Protein AF-A0A318KU15-F1 (afdb_monomer)

Structure (mmCIF, N/CA/C/O backbone):
data_AF-A0A318KU15-F1
#
_entry.id   AF-A0A318KU15-F1
#
loop_
_atom_site.group_PDB
_atom_site.id
_atom_site.type_symbol
_atom_site.label_atom_id
_atom_site.label_alt_id
_atom_site.label_comp_id
_atom_site.label_asym_id
_atom_site.label_entity_id
_atom_site.label_seq_id
_atom_site.pdbx_PDB_ins_code
_atom_site.Cartn_x
_atom_site.Cartn_y
_atom_site.Cartn_z
_atom_site.occupancy
_atom_site.B_iso_or_equiv
_atom_site.auth_seq_id
_atom_site.auth_comp_id
_atom_site.auth_asym_id
_atom_site.auth_atom_id
_atom_site.pdbx_PDB_model_num
ATOM 1 N N . MET A 1 1 ? 4.036 -11.001 -18.117 1.00 69.19 1 MET A N 1
ATOM 2 C CA . MET A 1 1 ? 4.457 -9.663 -17.656 1.00 69.19 1 MET A CA 1
ATOM 3 C C . MET A 1 1 ? 3.292 -8.992 -16.949 1.00 69.19 1 MET A C 1
ATOM 5 O O . MET A 1 1 ? 2.215 -8.896 -17.528 1.00 69.19 1 MET A O 1
ATOM 9 N N . LEU A 1 2 ? 3.486 -8.604 -15.692 1.00 80.00 2 LEU A N 1
ATOM 10 C CA . LEU A 1 2 ? 2.463 -7.963 -14.867 1.00 80.00 2 LEU A CA 1
ATOM 11 C C . LEU A 1 2 ? 2.441 -6.452 -15.141 1.00 80.00 2 LEU A C 1
ATOM 13 O O . LEU A 1 2 ? 3.475 -5.796 -15.051 1.00 80.00 2 LEU A O 1
ATOM 17 N N . SER A 1 3 ? 1.277 -5.897 -15.477 1.00 87.12 3 SER A N 1
ATOM 18 C CA . SER A 1 3 ? 1.108 -4.441 -15.609 1.00 87.12 3 SER A CA 1
ATOM 19 C C . SER A 1 3 ? 0.952 -3.758 -14.244 1.00 87.12 3 SER A C 1
ATOM 21 O O . SER A 1 3 ? 0.530 -4.387 -13.275 1.00 87.12 3 SER A O 1
ATOM 23 N N . LEU A 1 4 ? 1.223 -2.448 -14.165 1.00 89.00 4 LEU A N 1
ATOM 24 C CA . LEU A 1 4 ? 1.046 -1.668 -12.930 1.00 89.00 4 LEU A CA 1
ATOM 25 C C . LEU A 1 4 ? -0.371 -1.771 -12.323 1.00 89.00 4 LEU A C 1
ATOM 27 O O . LEU A 1 4 ? -0.467 -2.017 -11.121 1.00 89.00 4 LEU A O 1
ATOM 31 N N . PRO A 1 5 ? -1.478 -1.658 -13.091 1.00 90.56 5 PRO A N 1
ATOM 32 C CA . PRO A 1 5 ? -2.816 -1.840 -12.525 1.00 90.56 5 PRO A CA 1
ATOM 33 C C . PRO A 1 5 ? -3.041 -3.244 -11.957 1.00 90.56 5 PRO A C 1
ATOM 35 O O . PRO A 1 5 ? -3.616 -3.385 -10.882 1.00 90.56 5 PRO A O 1
ATOM 38 N N . GLN A 1 6 ? -2.550 -4.283 -12.643 1.00 91.06 6 GLN A N 1
ATOM 39 C CA . GLN A 1 6 ? -2.660 -5.664 -12.161 1.00 91.06 6 GLN A CA 1
ATOM 40 C C . GLN A 1 6 ? -1.820 -5.891 -10.903 1.00 91.06 6 GLN A C 1
ATOM 42 O O . GLN A 1 6 ? -2.234 -6.635 -10.018 1.00 91.06 6 GLN A O 1
ATOM 47 N N . LEU A 1 7 ? -0.660 -5.242 -10.797 1.00 91.25 7 LEU A N 1
ATOM 48 C CA . LEU A 1 7 ? 0.163 -5.269 -9.594 1.00 91.25 7 LEU A CA 1
ATOM 49 C C . LEU A 1 7 ? -0.558 -4.628 -8.404 1.00 91.25 7 LEU A C 1
ATOM 51 O O . LEU A 1 7 ? -0.619 -5.237 -7.338 1.00 91.25 7 LEU A O 1
ATOM 55 N N . ILE A 1 8 ? -1.134 -3.437 -8.587 1.00 93.00 8 ILE A N 1
ATOM 56 C CA . ILE A 1 8 ? -1.909 -2.757 -7.538 1.00 93.00 8 ILE A CA 1
ATOM 57 C C . ILE A 1 8 ? -3.105 -3.616 -7.116 1.00 93.00 8 ILE A C 1
ATOM 59 O O . ILE A 1 8 ? -3.358 -3.763 -5.921 1.00 93.00 8 ILE A O 1
ATOM 63 N N . ASP A 1 9 ? -3.815 -4.226 -8.067 1.00 93.06 9 ASP A N 1
ATOM 64 C CA . ASP A 1 9 ? -4.944 -5.102 -7.748 1.00 93.06 9 ASP A CA 1
ATOM 65 C C . ASP A 1 9 ? -4.502 -6.381 -7.018 1.00 93.06 9 ASP A C 1
ATOM 67 O O . ASP A 1 9 ? -5.129 -6.784 -6.041 1.00 93.06 9 ASP A O 1
ATOM 71 N N . THR A 1 10 ? -3.365 -6.964 -7.407 1.00 92.56 10 THR A N 1
ATOM 72 C CA . THR A 1 10 ? -2.773 -8.124 -6.719 1.00 92.56 10 THR A CA 1
ATOM 73 C C . THR A 1 10 ? -2.412 -7.781 -5.271 1.00 92.56 10 THR A C 1
ATOM 75 O O . THR A 1 10 ? -2.744 -8.532 -4.353 1.00 92.56 10 THR A O 1
ATOM 78 N N . LEU A 1 11 ? -1.791 -6.618 -5.046 1.00 93.75 11 LEU A N 1
ATOM 79 C CA . LEU A 1 11 ? -1.485 -6.112 -3.705 1.00 93.75 11 LEU A CA 1
ATOM 80 C C . LEU A 1 11 ? -2.756 -5.901 -2.882 1.00 93.75 11 LEU A C 1
ATOM 82 O O . LEU A 1 11 ? -2.814 -6.314 -1.724 1.00 93.75 11 LEU A O 1
ATOM 86 N N . ARG A 1 12 ? -3.783 -5.297 -3.488 1.00 95.38 12 ARG A N 1
ATOM 87 C CA . ARG A 1 12 ? -5.079 -5.056 -2.850 1.00 95.38 12 ARG A CA 1
ATOM 88 C C . ARG A 1 12 ? -5.727 -6.367 -2.417 1.00 95.38 12 ARG A C 1
ATOM 90 O O . ARG A 1 12 ? -6.160 -6.470 -1.275 1.00 95.38 12 ARG A O 1
ATOM 97 N N . ILE A 1 13 ? -5.773 -7.366 -3.300 1.00 94.50 13 ILE A N 1
ATOM 98 C CA . ILE A 1 13 ? -6.356 -8.684 -3.014 1.00 94.50 13 ILE A CA 1
ATOM 99 C C . ILE A 1 13 ? -5.594 -9.381 -1.883 1.00 94.50 13 ILE A C 1
ATOM 101 O O . ILE A 1 13 ? -6.223 -9.861 -0.940 1.00 94.50 13 ILE A O 1
ATOM 105 N N . GLN A 1 14 ? -4.258 -9.394 -1.936 1.00 93.56 14 GLN A N 1
ATOM 106 C CA . GLN A 1 14 ? -3.432 -10.013 -0.896 1.00 93.56 14 GLN A CA 1
ATOM 107 C C . GLN A 1 14 ? -3.659 -9.357 0.470 1.00 93.56 14 GLN A C 1
ATOM 109 O O . GLN A 1 14 ? -3.879 -10.044 1.469 1.00 93.56 14 GLN A O 1
ATOM 114 N N . LEU A 1 15 ? -3.628 -8.024 0.517 1.00 95.19 15 LEU A N 1
ATOM 115 C CA . LEU A 1 15 ? -3.842 -7.272 1.750 1.00 95.19 15 LEU A CA 1
ATOM 116 C C . LEU A 1 15 ? -5.263 -7.461 2.281 1.00 95.19 15 LEU A C 1
ATOM 118 O O . LEU A 1 15 ? -5.427 -7.688 3.475 1.00 95.19 15 LEU A O 1
ATOM 122 N N . GLN A 1 16 ? -6.277 -7.441 1.413 1.00 95.62 16 GLN A N 1
ATOM 123 C CA . GLN A 1 16 ? -7.664 -7.661 1.822 1.00 95.62 16 GLN A CA 1
ATOM 124 C C . GLN A 1 16 ? -7.879 -9.070 2.388 1.00 95.62 16 GLN A C 1
ATOM 126 O O . GLN A 1 16 ? -8.625 -9.230 3.352 1.00 95.62 16 GLN A O 1
ATOM 131 N N . GLY A 1 17 ? -7.223 -10.084 1.812 1.00 94.69 17 GLY A N 1
ATOM 132 C CA . GLY A 1 17 ? -7.269 -11.457 2.314 1.00 94.69 17 GLY A CA 1
ATOM 133 C C . GLY A 1 17 ? -6.580 -11.622 3.672 1.00 94.69 17 GLY A C 1
ATOM 134 O O . GLY A 1 17 ? -7.080 -12.349 4.527 1.00 94.69 17 GLY A O 1
ATOM 135 N N . ALA A 1 18 ? -5.462 -10.925 3.891 1.00 93.62 18 ALA A N 1
ATOM 136 C CA . ALA A 1 18 ? -4.733 -10.953 5.160 1.00 93.62 18 ALA A CA 1
ATOM 137 C C . ALA A 1 18 ? -5.386 -10.098 6.263 1.00 93.62 18 ALA A C 1
ATOM 139 O O . ALA A 1 18 ? -5.208 -10.384 7.446 1.00 93.62 18 ALA A O 1
ATOM 140 N N . LEU A 1 19 ? -6.131 -9.056 5.882 1.00 92.81 19 LEU A N 1
ATOM 141 C CA . LEU A 1 19 ? -6.736 -8.066 6.776 1.00 92.81 19 LEU A CA 1
ATOM 142 C C . LEU A 1 19 ? -8.252 -7.969 6.518 1.00 92.81 19 LEU A C 1
ATOM 144 O O . LEU A 1 19 ? -8.737 -6.937 6.054 1.00 92.81 19 LEU A O 1
ATOM 148 N N . PRO A 1 20 ? -9.036 -9.024 6.809 1.00 90.94 20 PRO A N 1
ATOM 149 C CA . PRO A 1 20 ? -10.454 -9.084 6.439 1.00 90.94 20 PRO A CA 1
ATOM 150 C C . PRO A 1 20 ? -11.328 -8.045 7.158 1.00 90.94 20 PRO A C 1
ATOM 152 O O . PRO A 1 20 ? -12.437 -7.763 6.71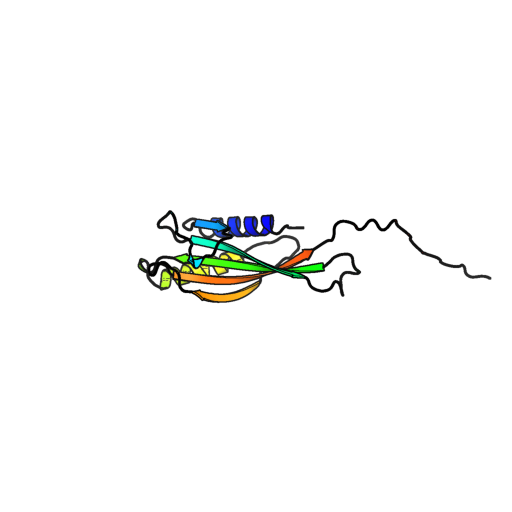6 1.00 90.94 20 PRO A O 1
ATOM 155 N N . THR A 1 21 ? -10.848 -7.489 8.272 1.00 89.19 21 THR A N 1
ATOM 156 C CA . THR A 1 21 ? -11.536 -6.446 9.046 1.00 89.19 21 THR A CA 1
ATOM 157 C C . THR A 1 21 ? -11.175 -5.030 8.606 1.00 89.19 21 THR A C 1
ATOM 159 O O . THR A 1 21 ? -11.785 -4.082 9.095 1.00 89.19 21 THR A O 1
ATOM 162 N N . CYS A 1 22 ? -10.181 -4.878 7.728 1.00 91.00 22 CYS A N 1
ATOM 163 C CA . CYS A 1 22 ? -9.744 -3.590 7.210 1.00 91.00 22 CYS A CA 1
ATOM 164 C C . CYS A 1 22 ? -10.346 -3.340 5.831 1.00 91.00 22 CYS A C 1
ATOM 166 O O . CYS A 1 22 ? -10.519 -4.256 5.023 1.00 91.00 22 CYS A O 1
ATOM 168 N N . GLU A 1 23 ? -10.609 -2.075 5.542 1.00 92.75 23 GLU A N 1
ATOM 169 C CA . GLU A 1 23 ? -10.899 -1.634 4.186 1.00 92.75 23 GLU A CA 1
ATOM 170 C C . GLU A 1 23 ? -9.579 -1.508 3.419 1.00 92.75 23 GLU A C 1
ATOM 172 O O . GLU A 1 23 ? -8.691 -0.767 3.841 1.00 92.75 23 GLU A O 1
ATOM 177 N N . VAL A 1 24 ? -9.431 -2.220 2.299 1.00 94.81 24 VAL A N 1
ATOM 178 C CA . VAL A 1 24 ? -8.238 -2.116 1.448 1.00 94.81 24 VAL A CA 1
ATOM 179 C C . VAL A 1 24 ? -8.613 -1.564 0.079 1.00 94.81 24 VAL A C 1
ATOM 181 O O . VAL A 1 24 ? -9.347 -2.195 -0.685 1.00 94.81 24 VAL A O 1
ATOM 184 N N . ALA A 1 25 ? -8.066 -0.400 -0.266 1.00 93.75 25 ALA A N 1
ATOM 185 C CA . ALA A 1 25 ? -8.415 0.307 -1.495 1.00 93.75 25 ALA A CA 1
ATOM 186 C C . ALA A 1 25 ? -7.191 0.898 -2.200 1.00 93.75 25 ALA A C 1
ATOM 188 O O . ALA A 1 25 ? -6.184 1.216 -1.577 1.00 93.75 25 ALA A O 1
ATOM 189 N N . HIS A 1 26 ? -7.290 1.081 -3.517 1.00 93.06 26 HIS A N 1
ATOM 190 C CA . HIS A 1 26 ? -6.377 1.961 -4.243 1.00 93.06 26 HIS A CA 1
ATOM 191 C C . HIS A 1 26 ? -6.881 3.402 -4.144 1.00 93.06 26 HIS A C 1
ATOM 193 O O . HIS A 1 26 ? -8.060 3.661 -4.398 1.00 93.06 26 HIS A O 1
ATOM 199 N N . PHE A 1 27 ? -5.993 4.339 -3.819 1.00 91.00 27 PHE A N 1
ATOM 200 C CA . PHE A 1 27 ? -6.334 5.748 -3.679 1.00 91.00 27 PHE A CA 1
ATOM 201 C C . PHE A 1 27 ? -5.315 6.632 -4.396 1.00 91.00 27 PHE A C 1
ATOM 203 O O . PHE A 1 27 ? -4.143 6.682 -4.034 1.00 91.00 27 PHE A O 1
ATOM 210 N N . ALA A 1 28 ? -5.788 7.347 -5.418 1.00 84.94 28 ALA A N 1
ATOM 211 C CA . ALA A 1 28 ? -4.970 8.249 -6.229 1.00 84.94 28 ALA A CA 1
ATOM 212 C C . ALA A 1 28 ? -4.896 9.684 -5.670 1.00 84.94 28 ALA A C 1
ATOM 214 O O . ALA A 1 28 ? -4.162 10.512 -6.204 1.00 84.94 28 ALA A O 1
ATOM 215 N N . GLY A 1 29 ? -5.688 9.998 -4.638 1.00 86.56 29 GLY A N 1
ATOM 216 C CA . GLY A 1 29 ? -5.691 11.305 -3.981 1.00 86.56 29 GLY A CA 1
ATOM 217 C C . GLY A 1 29 ? -4.605 11.437 -2.913 1.00 86.56 29 GLY A C 1
ATOM 218 O O . GLY A 1 29 ? -3.781 10.545 -2.722 1.00 86.56 29 GLY A O 1
ATOM 219 N N . GLN A 1 30 ? -4.625 12.551 -2.178 1.00 87.62 30 GLN A N 1
ATOM 220 C CA . GLN A 1 30 ? -3.724 12.763 -1.048 1.00 87.62 30 GLN A CA 1
ATOM 221 C C . GLN A 1 30 ? -4.197 11.945 0.167 1.00 87.62 30 GLN A C 1
ATOM 223 O O . GLN A 1 30 ? -5.252 12.236 0.717 1.00 87.62 30 GLN A O 1
ATOM 228 N N . PRO A 1 31 ? -3.439 10.949 0.649 1.00 86.44 31 PRO A N 1
ATOM 229 C CA . PRO A 1 31 ? -3.915 10.032 1.694 1.00 86.44 31 PRO A CA 1
ATOM 230 C C . PRO A 1 31 ? -4.268 10.723 3.016 1.00 86.44 31 PRO A C 1
ATOM 232 O O . PRO A 1 31 ? -5.144 10.262 3.737 1.00 86.44 31 PRO A O 1
ATOM 235 N N . ALA A 1 32 ? -3.624 11.856 3.315 1.00 86.50 32 ALA A N 1
ATOM 236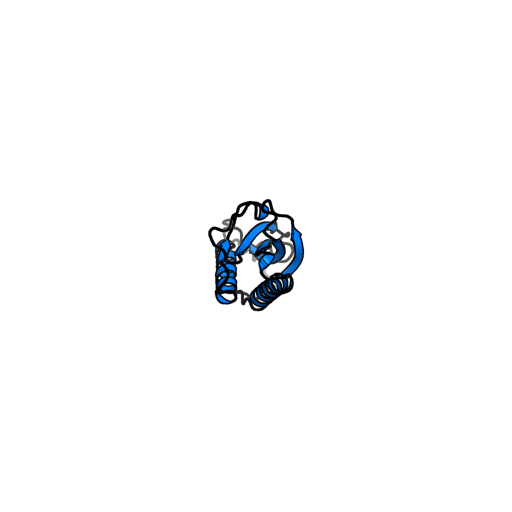 C CA . ALA A 1 32 ? -3.909 12.671 4.496 1.00 86.50 32 ALA A CA 1
ATOM 237 C C . ALA A 1 32 ? -5.297 13.341 4.481 1.00 86.50 32 ALA A C 1
ATOM 239 O O . ALA A 1 32 ? -5.751 13.771 5.54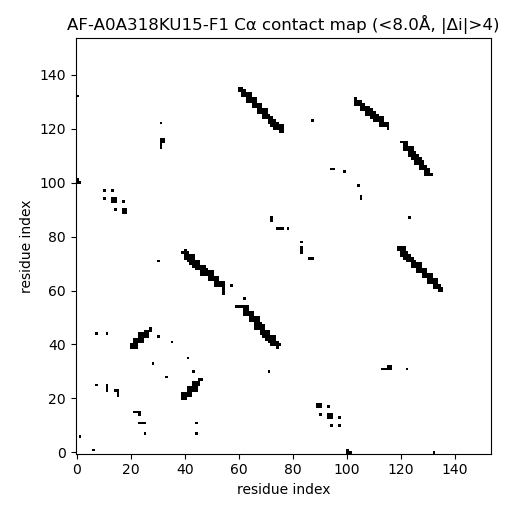0 1.00 86.50 32 ALA A O 1
ATOM 240 N N . THR A 1 33 ? -5.946 13.425 3.312 1.00 85.94 33 THR A N 1
ATOM 241 C CA . THR A 1 33 ? -7.300 13.975 3.132 1.00 85.94 33 THR A CA 1
ATOM 242 C C . THR A 1 33 ? -8.358 12.876 2.980 1.00 85.94 33 THR A C 1
ATOM 244 O O . THR A 1 33 ? -9.535 13.168 2.763 1.00 85.94 33 THR A O 1
ATOM 247 N N . TYR A 1 34 ? -7.961 11.599 3.067 1.00 86.44 34 TYR A N 1
ATOM 248 C CA . TYR A 1 34 ? -8.901 10.488 2.981 1.00 86.44 34 TYR A CA 1
ATOM 249 C C . TYR A 1 34 ? -9.818 10.475 4.203 1.00 86.44 34 TYR A C 1
ATOM 251 O O . TYR A 1 34 ? -9.349 10.402 5.337 1.00 86.44 34 TYR A O 1
ATOM 259 N N . ALA A 1 35 ? -11.127 10.496 3.959 1.00 84.56 35 ALA A N 1
ATOM 260 C CA . ALA A 1 35 ? -12.150 10.382 4.987 1.00 84.56 35 ALA A CA 1
ATOM 261 C C . ALA A 1 35 ? -12.787 8.984 4.911 1.00 84.56 35 ALA A C 1
ATOM 263 O O . ALA A 1 35 ? -13.577 8.733 3.995 1.00 84.56 35 ALA A O 1
ATOM 264 N N . PRO A 1 36 ? -12.462 8.064 5.840 1.00 82.75 36 PRO A N 1
ATOM 265 C CA . PRO A 1 36 ? -13.069 6.739 5.874 1.00 82.75 36 PRO A CA 1
ATOM 266 C C . PRO A 1 36 ? -14.592 6.831 5.985 1.00 82.75 36 PRO A C 1
ATOM 268 O O . PRO A 1 36 ? -15.121 7.515 6.862 1.00 82.75 36 PRO A O 1
ATOM 271 N N . ALA A 1 37 ? -15.308 6.106 5.125 1.00 78.44 37 ALA A N 1
ATOM 272 C CA . ALA A 1 37 ? -16.770 6.031 5.186 1.00 78.44 37 ALA A CA 1
ATOM 273 C C . ALA A 1 37 ? -17.267 5.159 6.355 1.00 78.44 37 ALA A C 1
ATOM 275 O O . ALA A 1 37 ? -18.439 5.217 6.729 1.00 78.44 37 ALA A O 1
ATOM 276 N N . THR A 1 38 ? -16.384 4.333 6.921 1.00 78.31 38 THR A N 1
ATOM 277 C CA . THR A 1 38 ? -16.697 3.365 7.974 1.00 78.31 38 THR A CA 1
ATOM 278 C C . THR A 1 38 ? -15.849 3.603 9.226 1.00 78.31 38 THR A C 1
ATOM 280 O O . THR A 1 38 ? -14.952 4.444 9.264 1.00 78.31 38 THR A O 1
ATOM 283 N N . THR A 1 39 ? -16.144 2.867 10.299 1.00 78.44 39 THR A N 1
ATOM 284 C CA . THR A 1 39 ? -15.315 2.866 11.512 1.00 78.44 39 THR A CA 1
ATOM 285 C C . THR A 1 39 ? -14.126 1.912 11.435 1.00 78.44 39 THR A C 1
ATOM 287 O O . THR A 1 39 ? -13.380 1.849 12.410 1.00 78.44 39 THR A O 1
ATOM 290 N N . ALA A 1 40 ? -13.986 1.149 10.347 1.00 83.69 40 ALA A N 1
ATOM 291 C CA . ALA A 1 40 ? -12.895 0.202 10.172 1.00 83.69 40 ALA A CA 1
ATOM 292 C C . ALA A 1 40 ? -11.567 0.927 9.929 1.00 83.69 40 ALA A C 1
ATOM 294 O O . ALA A 1 40 ? -11.542 2.054 9.429 1.00 83.69 40 ALA A O 1
ATOM 295 N N . ASP A 1 41 ? -10.466 0.261 10.270 1.00 90.19 41 ASP A N 1
ATOM 296 C CA . ASP A 1 41 ? -9.145 0.708 9.844 1.00 90.19 41 ASP A CA 1
ATOM 297 C C . ASP A 1 41 ? -9.009 0.549 8.326 1.00 90.19 41 ASP A C 1
ATOM 299 O O . ASP A 1 41 ? -9.595 -0.354 7.717 1.00 90.19 41 ASP A O 1
ATOM 303 N N . VAL A 1 42 ? -8.220 1.428 7.717 1.00 93.25 42 VAL A N 1
ATOM 304 C CA . VAL A 1 42 ? -8.105 1.534 6.264 1.00 93.25 42 VAL A CA 1
ATOM 305 C C . VAL A 1 42 ? -6.655 1.362 5.838 1.00 93.25 42 VAL A C 1
ATOM 307 O O . VAL A 1 42 ? -5.743 1.947 6.423 1.00 93.25 42 VAL A O 1
ATOM 310 N N . VAL A 1 43 ? -6.444 0.595 4.773 1.00 95.19 43 VAL A N 1
ATOM 311 C CA . VAL A 1 43 ? -5.163 0.461 4.084 1.00 95.19 43 VAL A CA 1
ATOM 312 C C . VAL A 1 43 ? -5.309 0.984 2.654 1.00 95.19 43 VAL A C 1
ATOM 314 O O . VAL A 1 43 ? -6.003 0.388 1.832 1.00 95.19 43 VAL A O 1
ATOM 317 N N . LEU A 1 44 ? -4.644 2.098 2.341 1.00 95.81 44 LEU A N 1
ATOM 318 C CA . LEU A 1 44 ? -4.674 2.714 1.013 1.00 95.81 44 LEU A CA 1
ATOM 319 C C . LEU A 1 44 ? -3.388 2.434 0.242 1.00 95.81 44 LEU A C 1
ATOM 321 O O . LEU A 1 44 ? -2.296 2.804 0.676 1.00 95.81 44 LEU A O 1
ATOM 325 N N . LEU A 1 45 ? -3.528 1.857 -0.943 1.00 96.50 45 LEU A N 1
ATOM 326 C CA . LEU A 1 45 ? -2.452 1.663 -1.905 1.00 96.50 45 LEU A CA 1
ATOM 327 C C . LEU A 1 45 ? -2.347 2.872 -2.833 1.00 96.50 45 LEU A C 1
ATOM 329 O O . LEU A 1 45 ? -3.3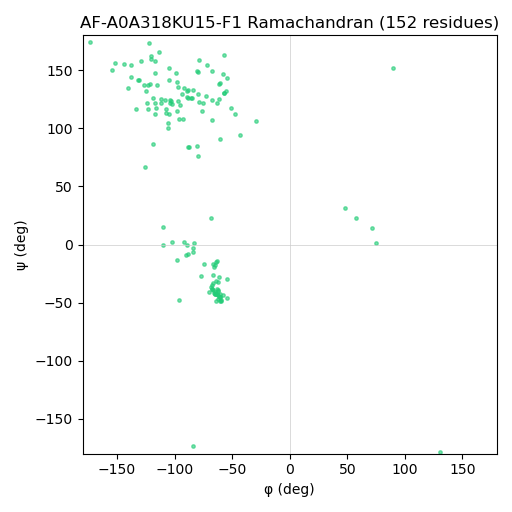49 3.313 -3.396 1.00 96.50 45 LEU A O 1
ATOM 333 N N . GLY A 1 46 ? -1.131 3.370 -3.024 1.00 94.12 46 GLY A N 1
ATOM 334 C CA . GLY A 1 46 ? -0.808 4.461 -3.933 1.00 94.12 46 GLY A CA 1
ATOM 335 C C . GLY A 1 46 ? 0.353 4.109 -4.858 1.00 94.12 46 GLY A C 1
ATOM 336 O O . GLY A 1 46 ? 1.181 3.246 -4.560 1.00 94.12 46 GLY A O 1
ATOM 337 N N . TYR A 1 47 ? 0.420 4.812 -5.984 1.00 94.81 47 TYR A N 1
ATOM 338 C CA . TYR A 1 47 ? 1.538 4.779 -6.923 1.00 94.81 47 TYR A CA 1
ATOM 339 C C . TYR A 1 47 ? 2.141 6.178 -7.023 1.00 94.81 47 TYR A C 1
ATOM 341 O O . TYR A 1 47 ? 1.428 7.149 -7.277 1.00 94.81 47 TYR A O 1
ATOM 349 N N . ARG A 1 48 ? 3.453 6.287 -6.799 1.00 93.38 48 ARG A N 1
ATOM 350 C CA . ARG A 1 48 ? 4.173 7.570 -6.761 1.00 93.38 48 ARG A CA 1
ATOM 351 C C . ARG A 1 48 ? 4.882 7.918 -8.063 1.00 93.38 48 ARG A C 1
ATOM 353 O O . ARG A 1 48 ? 5.306 9.058 -8.222 1.00 93.38 48 ARG A O 1
ATOM 360 N N . GLY A 1 49 ? 5.017 6.961 -8.973 1.00 94.31 49 GLY A N 1
ATOM 361 C CA . GLY A 1 49 ? 5.804 7.113 -10.190 1.00 94.31 49 GLY A CA 1
ATOM 362 C C . GLY A 1 49 ? 6.752 5.939 -10.390 1.00 94.31 49 GLY A C 1
ATOM 363 O O . GLY A 1 49 ? 6.762 4.994 -9.602 1.00 94.31 49 GLY A O 1
ATOM 364 N N . SER A 1 50 ? 7.532 5.998 -11.464 1.00 95.50 50 SER A N 1
ATOM 365 C CA . SER A 1 50 ? 8.575 5.016 -11.735 1.00 95.50 50 SER A CA 1
ATOM 366 C C . SER A 1 50 ? 9.839 5.692 -12.231 1.00 95.50 50 SER A C 1
ATOM 368 O O . SER A 1 50 ? 9.753 6.626 -13.031 1.00 95.50 50 SER A O 1
ATOM 370 N N . ASP A 1 51 ? 10.978 5.146 -11.831 1.00 94.81 51 ASP A N 1
ATOM 371 C CA . ASP A 1 51 ? 12.269 5.431 -12.440 1.00 94.81 51 ASP A CA 1
ATOM 372 C C . ASP A 1 51 ? 12.550 4.408 -13.547 1.00 94.81 51 ASP A C 1
ATOM 374 O O . ASP A 1 51 ? 12.370 3.203 -13.364 1.00 94.81 51 ASP A O 1
ATOM 378 N N . PHE A 1 52 ? 13.010 4.877 -14.705 1.00 91.38 52 PHE A N 1
ATOM 379 C CA . PHE A 1 52 ? 13.406 4.022 -15.826 1.00 91.38 52 PHE A CA 1
ATOM 380 C C . PHE A 1 52 ? 14.924 4.039 -15.942 1.00 91.38 52 PHE A C 1
ATOM 382 O O . PHE A 1 52 ? 15.525 5.073 -16.240 1.00 91.38 52 PHE A O 1
ATOM 389 N N . LEU A 1 53 ? 15.551 2.895 -15.680 1.00 87.12 53 LEU A N 1
ATOM 390 C CA . LEU A 1 53 ? 16.998 2.771 -15.756 1.00 87.12 53 LEU A CA 1
ATOM 391 C C . LEU A 1 53 ? 17.455 2.592 -17.214 1.00 87.12 53 LEU A C 1
ATOM 393 O O . LEU A 1 53 ? 16.738 1.987 -18.020 1.00 87.12 53 LEU A O 1
ATOM 397 N N . PRO A 1 54 ? 18.661 3.079 -17.564 1.00 81.06 54 PRO A N 1
ATOM 398 C CA . PRO A 1 54 ? 19.235 2.876 -18.889 1.00 81.06 54 PRO A CA 1
ATOM 399 C C . PRO A 1 54 ? 19.305 1.391 -19.274 1.00 81.06 54 PRO A C 1
ATOM 401 O O . PRO A 1 54 ? 19.640 0.544 -18.450 1.00 81.06 54 PRO A O 1
ATOM 404 N N . SER A 1 55 ? 19.066 1.081 -20.552 1.00 69.69 55 SER A N 1
ATOM 405 C CA . SER A 1 55 ? 19.043 -0.281 -21.124 1.00 69.69 55 SER A CA 1
ATOM 406 C C . SER A 1 55 ? 20.401 -1.002 -21.182 1.00 69.69 55 SER A C 1
ATOM 408 O O . SER A 1 55 ? 20.564 -1.895 -22.014 1.00 69.69 55 SER A O 1
ATOM 410 N N . ALA A 1 56 ? 21.379 -0.622 -20.352 1.00 58.25 56 ALA A N 1
ATOM 411 C CA . ALA A 1 56 ? 22.778 -1.042 -20.470 1.00 58.25 56 ALA A CA 1
ATOM 412 C C . ALA A 1 56 ? 22.964 -2.575 -20.522 1.00 58.25 56 ALA A C 1
ATOM 414 O O . ALA A 1 56 ? 23.849 -3.044 -21.231 1.00 58.25 56 ALA A O 1
ATOM 415 N N . ASP A 1 57 ? 22.068 -3.336 -19.881 1.00 57.41 57 ASP A N 1
ATOM 416 C CA . ASP A 1 57 ? 22.175 -4.796 -19.746 1.00 57.41 57 ASP A CA 1
ATOM 417 C C . ASP A 1 57 ? 21.144 -5.602 -20.565 1.00 57.41 57 ASP A C 1
ATOM 419 O O . ASP A 1 57 ? 21.166 -6.831 -20.548 1.00 57.41 57 ASP A O 1
ATOM 423 N N . LEU A 1 58 ? 20.239 -4.948 -21.308 1.00 60.97 58 LEU A N 1
ATOM 424 C CA . LEU A 1 58 ? 19.108 -5.617 -21.985 1.00 60.97 58 LEU A CA 1
ATOM 425 C C . LEU A 1 58 ? 19.224 -5.664 -23.517 1.00 60.97 58 LEU A C 1
ATOM 427 O O . LEU A 1 58 ? 18.228 -5.903 -24.197 1.00 60.97 58 LEU A O 1
ATOM 431 N N . GLN A 1 59 ? 20.413 -5.405 -24.076 1.00 62.94 59 GLN A N 1
ATOM 432 C CA . GLN A 1 59 ? 20.665 -5.377 -25.531 1.00 62.94 59 GLN A CA 1
ATOM 433 C C . GLN A 1 59 ? 19.626 -4.550 -26.326 1.00 62.94 59 GLN A C 1
ATOM 435 O O . GLN A 1 59 ? 19.290 -4.873 -27.461 1.00 62.94 59 GLN A O 1
ATOM 440 N N . GLY A 1 60 ? 19.070 -3.495 -25.718 1.00 62.34 60 GLY A N 1
ATOM 441 C CA . GLY A 1 60 ? 18.046 -2.644 -26.338 1.00 62.34 60 GLY A CA 1
ATOM 442 C C . GLY A 1 60 ? 16.632 -3.238 -26.418 1.00 62.34 60 GLY A C 1
ATOM 443 O O . GLY A 1 60 ? 15.731 -2.559 -26.898 1.00 62.34 60 GLY A O 1
ATOM 444 N N . CYS A 1 61 ? 16.399 -4.455 -25.916 1.00 70.12 61 CYS A N 1
ATOM 445 C CA . CYS A 1 61 ? 15.093 -5.124 -25.977 1.00 70.12 61 CYS A CA 1
ATOM 446 C C . CYS A 1 61 ? 14.131 -4.709 -24.847 1.00 70.12 61 CYS A C 1
ATOM 448 O O . CYS A 1 61 ? 12.967 -5.097 -24.858 1.00 70.12 61 CYS A O 1
ATOM 450 N N . GLY A 1 62 ? 14.591 -3.923 -23.870 1.00 77.5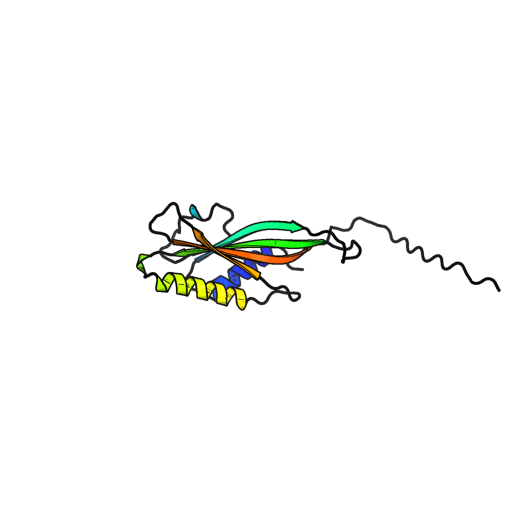6 62 GLY A N 1
ATOM 451 C CA . GLY A 1 62 ? 13.770 -3.449 -22.759 1.00 77.56 62 GLY A CA 1
ATOM 452 C C . GLY A 1 62 ? 14.481 -2.436 -21.864 1.00 77.56 62 GLY A C 1
ATOM 453 O O . GLY A 1 62 ? 15.669 -2.137 -22.031 1.00 77.56 62 GLY A O 1
ATOM 454 N N . GLN A 1 63 ? 13.736 -1.895 -20.906 1.00 86.94 63 GLN A N 1
ATOM 455 C CA . GLN A 1 63 ? 14.223 -1.006 -19.853 1.00 86.94 63 GLN A CA 1
ATOM 456 C C . GLN A 1 63 ? 13.799 -1.551 -18.497 1.00 86.94 63 GLN A C 1
ATOM 458 O O . GLN A 1 63 ? 12.662 -1.987 -18.322 1.00 86.94 63 GLN A O 1
ATOM 463 N N . GLN A 1 64 ? 14.703 -1.517 -17.521 1.00 88.25 64 GLN A N 1
ATOM 464 C CA . GLN A 1 64 ? 14.318 -1.800 -16.147 1.00 88.25 64 GLN A CA 1
ATOM 465 C C . GLN A 1 64 ? 13.513 -0.611 -15.611 1.00 88.25 64 GLN A C 1
ATOM 467 O O . GLN A 1 64 ? 13.957 0.534 -15.685 1.00 88.25 64 GLN A O 1
ATOM 472 N N . GLN A 1 65 ? 12.338 -0.893 -15.062 1.00 90.94 65 GLN A N 1
ATOM 473 C CA . GLN A 1 65 ? 11.448 0.084 -14.448 1.00 90.94 65 GLN A CA 1
ATOM 474 C C . GLN A 1 65 ? 11.392 -0.186 -12.942 1.00 90.94 65 GLN A C 1
ATOM 476 O O . GLN A 1 65 ? 11.003 -1.273 -12.527 1.00 90.94 65 GLN A O 1
ATOM 481 N N . ILE A 1 66 ? 11.754 0.786 -12.112 1.00 94.25 66 ILE A N 1
ATOM 482 C CA . ILE A 1 66 ? 11.540 0.734 -10.663 1.00 94.25 66 ILE A CA 1
ATOM 483 C C . ILE A 1 66 ? 10.244 1.482 -10.383 1.00 94.25 66 ILE A C 1
ATOM 485 O O . ILE A 1 66 ? 10.200 2.699 -10.518 1.00 94.25 66 ILE A O 1
ATOM 489 N N . ALA A 1 67 ? 9.182 0.765 -10.030 1.00 95.06 67 ALA A N 1
ATOM 490 C CA 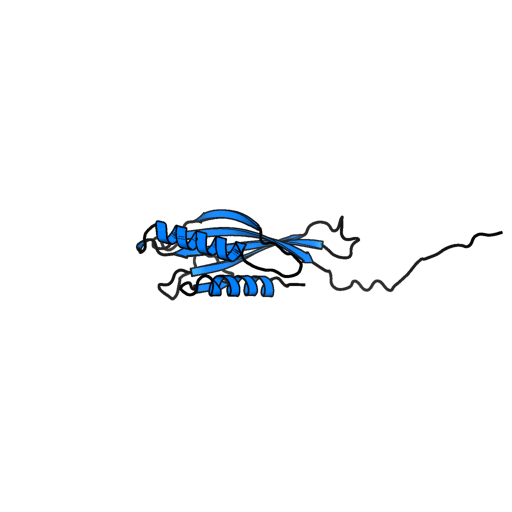. ALA A 1 67 ? 7.917 1.380 -9.655 1.00 95.06 67 ALA A CA 1
ATOM 491 C C . ALA A 1 67 ? 7.888 1.672 -8.152 1.00 95.06 67 ALA A C 1
ATOM 493 O O . ALA A 1 67 ? 8.091 0.771 -7.335 1.00 95.06 67 ALA A O 1
ATOM 494 N N . HIS A 1 68 ? 7.586 2.923 -7.807 1.00 96.81 68 HIS A N 1
ATOM 495 C CA . HIS A 1 68 ? 7.463 3.392 -6.433 1.00 96.81 68 HIS A CA 1
ATOM 496 C C . HIS A 1 68 ? 6.003 3.346 -6.000 1.00 96.81 68 HIS A C 1
ATOM 498 O O . HIS A 1 68 ? 5.128 4.009 -6.572 1.00 96.81 68 HIS A O 1
ATOM 504 N N . LEU A 1 69 ? 5.741 2.569 -4.963 1.00 96.06 69 LEU A N 1
ATOM 505 C CA . LEU A 1 69 ? 4.427 2.359 -4.384 1.00 96.06 69 LEU A CA 1
ATOM 506 C C . LEU A 1 69 ? 4.400 2.876 -2.951 1.00 96.06 69 LEU A C 1
ATOM 508 O O . LEU A 1 69 ? 5.426 2.996 -2.276 1.00 96.06 69 LEU A O 1
ATOM 512 N N . THR A 1 70 ? 3.200 3.164 -2.473 1.00 96.25 70 THR A N 1
ATOM 513 C CA . THR A 1 70 ? 2.968 3.484 -1.070 1.00 96.25 70 THR A CA 1
ATOM 514 C C . THR A 1 70 ? 1.799 2.706 -0.511 1.00 96.25 70 THR A C 1
ATOM 516 O O . THR A 1 70 ? 0.776 2.534 -1.169 1.00 96.25 70 THR A O 1
ATOM 519 N N . THR A 1 71 ? 1.942 2.279 0.737 1.00 96.81 71 THR A N 1
ATOM 520 C CA . THR A 1 71 ? 0.850 1.725 1.532 1.00 96.81 71 THR A CA 1
ATOM 521 C C . THR A 1 71 ? 0.628 2.635 2.727 1.00 96.81 71 THR A C 1
ATOM 523 O O . THR A 1 71 ? 1.546 2.870 3.512 1.00 96.81 71 THR A O 1
ATOM 526 N N . HIS A 1 72 ? -0.584 3.157 2.860 1.00 95.56 72 HIS A N 1
ATOM 527 C CA . HIS A 1 72 ? -0.980 4.059 3.932 1.00 95.56 72 HIS A CA 1
ATOM 528 C C . HIS A 1 72 ? -1.904 3.318 4.878 1.00 95.56 72 HIS A C 1
ATOM 530 O O . HIS A 1 72 ? -2.925 2.802 4.442 1.00 95.56 72 HIS A O 1
ATOM 536 N N . VAL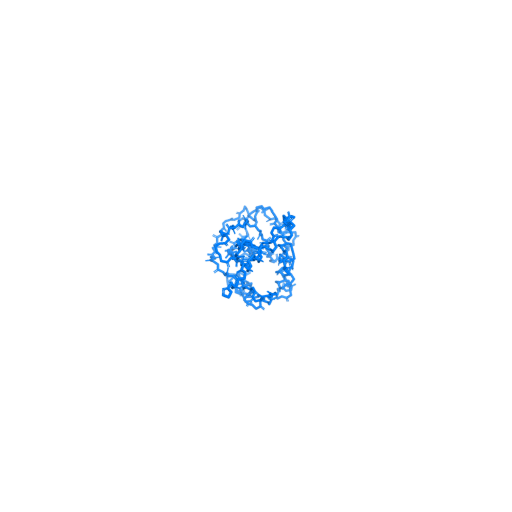 A 1 73 ? -1.563 3.277 6.156 1.00 94.44 73 VAL A N 1
ATOM 537 C CA . VAL A 1 73 ? -2.390 2.664 7.193 1.00 94.44 73 VAL A CA 1
ATOM 538 C C . VAL A 1 73 ? -3.033 3.785 7.992 1.00 94.44 73 VAL A C 1
ATOM 540 O O . VAL A 1 73 ? -2.325 4.529 8.677 1.00 94.44 73 VAL A O 1
ATOM 543 N N . LEU A 1 74 ? -4.353 3.916 7.871 1.00 92.00 74 LEU A N 1
ATOM 544 C CA . LEU A 1 74 ? -5.166 4.849 8.637 1.00 92.00 74 LEU A CA 1
ATOM 545 C C . LEU A 1 74 ? -5.911 4.084 9.728 1.00 92.00 74 LEU A C 1
ATOM 547 O O . LEU A 1 74 ? -6.686 3.175 9.435 1.00 92.00 74 LEU A O 1
ATOM 551 N N . CYS A 1 75 ? -5.698 4.472 10.980 1.00 89.19 75 CYS A N 1
ATOM 552 C CA . CYS A 1 75 ? -6.329 3.827 12.129 1.00 89.19 75 CYS A CA 1
ATOM 553 C C . CYS A 1 75 ? -6.686 4.836 13.221 1.00 89.19 75 CYS A C 1
ATOM 555 O O . CYS A 1 75 ? -6.058 5.895 13.347 1.00 89.19 75 CYS A O 1
ATOM 557 N N . LYS A 1 76 ? -7.678 4.498 14.051 1.00 83.12 76 LYS A N 1
ATOM 558 C CA . LYS A 1 76 ? -8.102 5.354 15.171 1.00 83.12 76 LYS A CA 1
ATOM 559 C C . LYS A 1 76 ? -7.292 5.050 16.446 1.00 83.12 76 LYS A C 1
ATOM 561 O O . LYS A 1 76 ? -7.226 3.895 16.860 1.00 83.12 76 LYS A O 1
ATOM 566 N N . PRO A 1 77 ? -6.775 6.065 17.164 1.00 70.06 77 PRO A N 1
ATOM 567 C CA . PRO A 1 77 ? -6.018 5.884 18.404 1.00 70.06 77 PRO A CA 1
ATOM 568 C C . PRO A 1 77 ? -6.831 5.297 19.564 1.00 70.06 77 PRO A C 1
ATOM 570 O O . PRO A 1 77 ? -6.250 4.808 20.529 1.00 70.06 77 PRO A O 1
ATOM 573 N N . LEU A 1 78 ? -8.167 5.344 19.492 1.00 57.88 78 LEU A N 1
ATOM 574 C CA . LEU A 1 78 ? -9.072 4.892 20.557 1.00 57.88 78 LEU A CA 1
ATOM 575 C C . LEU A 1 78 ? -8.966 3.385 20.860 1.00 57.88 78 LEU A C 1
ATOM 577 O O . LEU A 1 78 ? -9.442 2.957 21.907 1.00 57.88 78 LEU A O 1
ATOM 581 N N . GLN A 1 79 ? -8.320 2.595 19.994 1.00 58.78 79 GLN A N 1
ATOM 582 C CA . GLN A 1 79 ? -8.041 1.173 20.228 1.00 58.78 79 GLN A CA 1
ATOM 583 C C . GLN A 1 79 ? -6.676 0.904 20.900 1.00 58.78 79 GLN A C 1
ATOM 585 O O . GLN A 1 79 ? -6.332 -0.254 21.123 1.00 58.78 79 GLN A O 1
ATOM 590 N N . GLY A 1 80 ? -5.907 1.944 21.252 1.00 62.38 80 GLY A N 1
ATOM 591 C CA . GLY A 1 80 ? -4.578 1.832 21.867 1.00 62.38 80 GLY A CA 1
ATOM 592 C C . GLY A 1 80 ? -3.430 1.772 20.850 1.00 62.38 80 GLY A C 1
ATOM 593 O O . GLY A 1 80 ? -3.599 1.318 19.720 1.00 62.38 80 GLY A O 1
ATOM 594 N N . ALA A 1 81 ? -2.241 2.244 21.249 1.00 64.88 81 ALA A N 1
ATOM 595 C CA . ALA A 1 81 ? -1.069 2.327 20.367 1.00 64.88 81 ALA A CA 1
ATOM 596 C C . ALA A 1 81 ? -0.597 0.956 19.851 1.00 64.88 81 ALA A C 1
ATOM 598 O O . ALA A 1 81 ? -0.141 0.846 18.712 1.00 64.88 81 ALA A O 1
ATOM 599 N N . ASP A 1 82 ? -0.762 -0.084 20.666 1.00 76.06 82 ASP A N 1
ATOM 600 C CA . ASP A 1 82 ? -0.375 -1.453 20.325 1.00 76.06 82 ASP A CA 1
ATOM 601 C C . ASP A 1 82 ? -1.183 -1.997 19.143 1.00 76.06 82 ASP A C 1
ATOM 603 O O . ASP A 1 82 ? -0.651 -2.751 18.332 1.00 76.06 82 ASP A O 1
ATOM 607 N N . THR A 1 83 ? -2.434 -1.557 18.986 1.00 77.25 83 THR A N 1
ATOM 608 C CA . THR A 1 83 ? -3.318 -1.986 17.895 1.00 77.25 83 THR A CA 1
ATOM 609 C C . THR A 1 83 ? -2.860 -1.429 16.548 1.00 77.25 83 THR A C 1
ATOM 611 O O . THR A 1 83 ? -2.799 -2.160 15.562 1.00 77.25 83 THR A O 1
ATOM 614 N N . ALA A 1 84 ? -2.435 -0.162 16.511 1.00 82.44 84 ALA A N 1
ATOM 615 C CA . ALA A 1 84 ? -1.888 0.454 15.303 1.00 82.44 84 ALA A CA 1
ATOM 616 C C . ALA A 1 84 ? -0.574 -0.213 14.863 1.00 82.44 84 ALA A C 1
ATOM 618 O O . ALA A 1 84 ? -0.365 -0.469 13.677 1.00 82.44 84 ALA A O 1
ATOM 619 N N . LEU A 1 85 ? 0.303 -0.538 15.819 1.00 87.81 85 LEU A N 1
ATOM 620 C CA . LEU A 1 85 ? 1.558 -1.241 15.538 1.00 87.81 85 LEU A CA 1
ATOM 621 C C . LEU A 1 85 ? 1.319 -2.690 15.093 1.00 87.81 85 LEU A C 1
ATOM 623 O O . LEU A 1 85 ? 2.009 -3.168 14.192 1.00 87.81 85 LEU A O 1
ATOM 627 N N . TRP A 1 86 ? 0.322 -3.371 15.662 1.00 89.25 86 TRP A N 1
ATOM 628 C CA . TRP A 1 86 ? -0.095 -4.701 15.214 1.00 89.25 86 TRP A CA 1
ATOM 629 C C . TRP A 1 86 ? -0.641 -4.696 13.791 1.00 89.25 86 TRP A C 1
ATOM 631 O O . TRP A 1 86 ? -0.303 -5.580 12.999 1.00 89.25 86 TRP A O 1
ATOM 641 N N . LEU A 1 87 ? -1.454 -3.697 13.444 1.00 90.56 87 LEU A N 1
ATOM 642 C CA . LEU A 1 87 ? -1.947 -3.529 12.082 1.00 90.56 87 LEU A CA 1
ATOM 643 C C . LEU A 1 87 ? -0.786 -3.294 11.109 1.00 90.56 87 LEU A 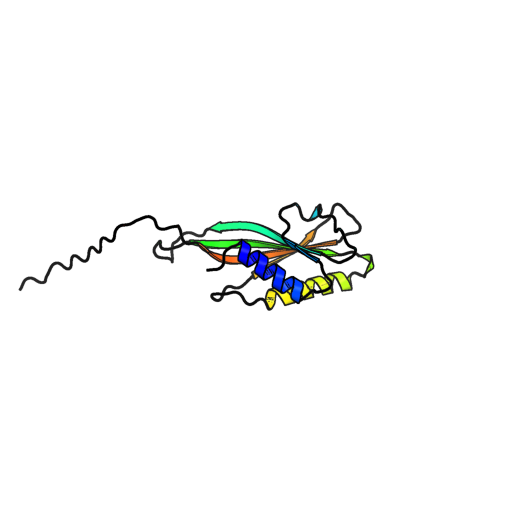C 1
ATOM 645 O O . LEU A 1 87 ? -0.724 -3.927 10.056 1.00 90.56 87 LEU A O 1
ATOM 649 N N . LEU A 1 88 ? 0.177 -2.455 11.492 1.00 93.38 88 LEU A N 1
ATOM 650 C CA . LEU A 1 88 ? 1.375 -2.187 10.700 1.00 93.38 88 LEU A CA 1
ATOM 651 C C . LEU A 1 88 ? 2.215 -3.451 10.471 1.00 93.38 88 LEU A C 1
ATOM 653 O O . LEU A 1 88 ? 2.610 -3.737 9.341 1.00 93.38 88 LEU A O 1
ATOM 657 N N . GLU A 1 89 ? 2.436 -4.250 11.518 1.00 94.12 89 GLU A N 1
ATOM 658 C CA . GLU A 1 89 ? 3.121 -5.541 11.404 1.00 94.12 89 GLU A CA 1
ATOM 659 C C . GLU A 1 89 ? 2.348 -6.521 10.517 1.00 94.12 89 GLU A C 1
ATOM 661 O O . GLU A 1 89 ? 2.943 -7.221 9.696 1.00 94.12 89 GLU A O 1
ATOM 666 N N . SER A 1 90 ? 1.020 -6.533 10.617 1.00 94.06 90 SER A N 1
ATOM 667 C CA . SER A 1 90 ? 0.165 -7.391 9.794 1.00 94.06 90 SER A CA 1
ATOM 668 C C . SER A 1 90 ? 0.244 -7.004 8.315 1.00 94.06 90 SER A C 1
ATOM 670 O O . SER A 1 90 ? 0.401 -7.880 7.462 1.00 94.06 90 SER A O 1
ATOM 672 N N . VAL A 1 91 ? 0.253 -5.702 8.004 1.00 95.56 91 VAL A N 1
ATOM 673 C CA . VAL A 1 91 ? 0.512 -5.184 6.650 1.00 95.56 91 VAL A CA 1
ATOM 674 C C . VAL A 1 91 ? 1.899 -5.614 6.168 1.00 95.56 91 VAL A C 1
ATOM 676 O O . VAL A 1 91 ? 2.013 -6.172 5.077 1.00 95.56 91 VAL A O 1
ATOM 679 N N . ARG A 1 92 ? 2.957 -5.435 6.973 1.00 95.81 92 ARG A N 1
ATOM 680 C CA . ARG A 1 92 ? 4.319 -5.872 6.603 1.00 95.81 92 ARG A CA 1
ATOM 681 C C . ARG A 1 92 ? 4.384 -7.370 6.322 1.00 95.81 92 ARG A C 1
ATOM 683 O O . ARG A 1 92 ? 4.992 -7.783 5.336 1.00 95.81 92 ARG A O 1
ATOM 690 N N . SER A 1 93 ? 3.747 -8.185 7.158 1.00 95.25 93 SER A N 1
ATOM 691 C CA . SER A 1 93 ? 3.710 -9.638 6.991 1.00 95.25 93 SER A CA 1
ATOM 692 C C . SER A 1 93 ? 2.962 -10.045 5.716 1.00 95.25 93 SER A C 1
ATOM 694 O O . SER A 1 93 ? 3.449 -10.889 4.958 1.00 95.25 93 SER A O 1
ATOM 696 N N . ALA A 1 94 ? 1.828 -9.402 5.423 1.00 94.69 94 ALA A N 1
ATOM 697 C CA . ALA A 1 94 ? 1.061 -9.632 4.200 1.00 94.69 94 ALA A CA 1
ATOM 698 C C . ALA A 1 94 ? 1.856 -9.263 2.936 1.00 94.69 94 ALA A C 1
ATOM 700 O O . ALA A 1 94 ? 1.870 -10.024 1.970 1.00 94.69 94 ALA A O 1
ATOM 701 N N . LEU A 1 95 ? 2.574 -8.135 2.964 1.00 93.62 95 LEU A N 1
ATOM 702 C CA . LEU A 1 95 ? 3.444 -7.702 1.867 1.00 93.62 95 LEU A CA 1
ATOM 703 C C . LEU A 1 95 ? 4.660 -8.623 1.690 1.00 93.62 95 LEU A C 1
ATOM 705 O O . LEU A 1 95 ? 5.037 -8.927 0.563 1.00 93.62 95 LEU A O 1
ATOM 709 N N . ARG A 1 96 ? 5.255 -9.109 2.787 1.00 91.31 96 ARG A N 1
ATOM 710 C CA . ARG A 1 96 ? 6.396 -10.043 2.762 1.00 91.31 96 ARG A CA 1
ATOM 711 C C . ARG A 1 96 ? 6.027 -11.415 2.198 1.00 91.31 96 ARG A C 1
ATOM 713 O O . ARG A 1 96 ? 6.871 -12.078 1.608 1.00 91.31 96 ARG A O 1
ATOM 720 N N . THR A 1 97 ? 4.796 -11.863 2.428 1.00 89.50 97 THR A N 1
ATOM 721 C CA . THR A 1 97 ? 4.295 -13.173 1.971 1.00 89.50 97 THR A CA 1
ATOM 722 C C . THR A 1 97 ? 3.669 -13.122 0.578 1.00 89.50 97 THR A C 1
ATOM 724 O O . THR A 1 97 ? 3.225 -14.148 0.060 1.00 89.50 97 THR A O 1
ATOM 727 N N . LEU A 1 98 ? 3.645 -11.942 -0.046 1.00 87.81 98 LEU A N 1
ATOM 728 C CA . LEU A 1 98 ? 3.147 -11.756 -1.396 1.00 87.81 98 LEU A CA 1
ATOM 729 C C . LEU A 1 98 ? 3.979 -12.569 -2.391 1.00 87.81 98 LEU A C 1
ATOM 731 O O . LEU A 1 98 ? 5.193 -12.409 -2.494 1.00 87.81 98 LEU A O 1
ATOM 735 N N . THR A 1 99 ? 3.296 -13.406 -3.164 1.00 85.06 99 THR A N 1
ATOM 736 C CA . THR A 1 99 ? 3.903 -14.122 -4.285 1.00 85.06 99 THR A CA 1
ATOM 737 C C . THR A 1 99 ? 3.599 -13.359 -5.565 1.00 85.06 99 THR A C 1
ATOM 739 O O . THR A 1 99 ? 2.439 -13.243 -5.957 1.00 85.06 99 THR A O 1
ATOM 742 N N . LEU A 1 100 ? 4.635 -12.824 -6.208 1.00 85.38 100 LEU A N 1
ATOM 743 C CA . LEU A 1 100 ? 4.518 -12.144 -7.495 1.00 85.38 100 LEU A CA 1
ATOM 744 C C . LEU A 1 100 ? 5.050 -13.040 -8.627 1.00 85.38 100 LEU A C 1
ATOM 746 O O . LEU A 1 100 ? 5.929 -13.871 -8.384 1.00 85.38 100 LEU A O 1
ATOM 750 N N . PRO A 1 101 ? 4.539 -12.887 -9.863 1.00 81.44 101 PRO A N 1
ATOM 751 C CA . PRO A 1 101 ? 5.071 -13.587 -11.028 1.00 81.44 101 PRO A CA 1
ATOM 752 C C . PRO A 1 101 ? 6.561 -13.307 -11.261 1.00 81.44 101 PRO A C 1
ATOM 754 O O . PRO A 1 101 ? 7.110 -12.323 -10.769 1.00 81.44 101 PRO A O 1
ATOM 757 N N . ASP A 1 102 ? 7.197 -14.152 -12.070 1.00 77.31 102 ASP A N 1
ATOM 758 C CA . ASP A 1 102 ? 8.510 -13.884 -12.673 1.00 77.31 102 ASP A CA 1
ATOM 759 C C . ASP A 1 102 ? 9.642 -13.583 -11.660 1.00 77.31 102 ASP A C 1
ATOM 761 O O . ASP A 1 102 ? 10.638 -12.949 -11.997 1.00 77.31 102 ASP A O 1
ATOM 765 N N . GLY A 1 103 ? 9.500 -14.034 -10.404 1.00 74.62 103 GLY A N 1
ATOM 766 C CA . GLY A 1 103 ? 10.488 -13.817 -9.339 1.00 74.62 103 GLY A CA 1
ATOM 767 C C . GLY A 1 103 ? 10.567 -12.375 -8.828 1.00 74.62 103 GLY A C 1
ATOM 768 O O . GLY A 1 103 ? 11.522 -12.027 -8.133 1.00 74.62 103 GLY A O 1
ATOM 769 N N . MET A 1 104 ? 9.584 -11.532 -9.161 1.00 83.38 104 MET A N 1
ATOM 770 C CA . MET A 1 104 ? 9.523 -10.154 -8.680 1.00 83.38 104 MET A CA 1
ATOM 771 C C . MET A 1 104 ? 9.429 -10.115 -7.151 1.00 83.38 104 MET A C 1
ATOM 773 O O . MET A 1 104 ? 8.683 -10.875 -6.534 1.00 83.38 104 MET A O 1
ATOM 777 N N . SER A 1 105 ? 10.153 -9.184 -6.534 1.00 85.38 105 SER A N 1
ATOM 778 C CA . SER A 1 105 ? 10.114 -8.972 -5.088 1.00 85.38 105 SER A CA 1
ATOM 779 C C . SER A 1 105 ? 9.766 -7.529 -4.766 1.00 85.38 105 SER A C 1
ATOM 781 O O . SER A 1 105 ? 10.386 -6.603 -5.293 1.00 85.38 105 SER A O 1
ATOM 783 N N . LEU A 1 106 ? 8.817 -7.349 -3.856 1.00 92.56 106 LEU A N 1
ATOM 784 C CA . LEU A 1 106 ? 8.506 -6.054 -3.274 1.00 92.56 106 LEU A CA 1
ATOM 785 C C . LEU A 1 106 ? 9.529 -5.729 -2.178 1.00 92.56 106 LEU A C 1
ATOM 787 O O . LEU A 1 106 ? 9.771 -6.544 -1.285 1.00 92.56 106 LEU A O 1
ATOM 791 N N . ARG A 1 107 ? 10.121 -4.537 -2.222 1.00 94.81 107 ARG A N 1
ATOM 792 C CA . ARG A 1 107 ? 11.111 -4.078 -1.244 1.00 94.81 107 ARG A CA 1
ATOM 793 C C . ARG A 1 107 ? 10.538 -2.944 -0.405 1.00 94.81 107 ARG A C 1
ATOM 795 O O . ARG A 1 107 ? 10.141 -1.921 -0.946 1.00 94.81 107 ARG A O 1
ATOM 802 N N . LEU A 1 108 ? 10.562 -3.095 0.919 1.00 96.25 108 LEU A N 1
ATOM 803 C CA . LEU A 1 108 ? 10.271 -2.004 1.850 1.00 96.25 108 LEU A CA 1
ATOM 804 C C . LEU A 1 108 ? 11.460 -1.043 1.916 1.00 96.25 108 LEU A C 1
ATOM 806 O O . LEU A 1 108 ? 12.577 -1.450 2.233 1.00 96.25 108 LEU A O 1
ATOM 810 N N . ILE A 1 109 ? 11.213 0.225 1.602 1.00 97.12 109 ILE A N 1
ATOM 811 C CA . ILE A 1 109 ? 12.224 1.287 1.574 1.00 97.12 109 ILE A CA 1
ATOM 812 C C . ILE A 1 109 ? 12.220 2.061 2.879 1.00 97.12 109 ILE A C 1
ATOM 814 O O . ILE A 1 109 ? 13.271 2.303 3.472 1.00 97.12 109 ILE A O 1
ATOM 818 N N . ARG A 1 110 ? 11.028 2.460 3.322 1.00 96.25 110 ARG A N 1
ATOM 819 C CA . ARG A 1 110 ? 10.866 3.315 4.490 1.00 96.25 110 ARG A CA 1
ATOM 820 C C . ARG A 1 110 ? 9.510 3.104 5.131 1.00 96.25 110 ARG A C 1
ATOM 822 O O . ARG A 1 110 ? 8.525 2.849 4.450 1.00 96.25 110 ARG A O 1
ATOM 829 N N . GLU A 1 111 ? 9.475 3.301 6.439 1.00 96.31 111 GLU A N 1
ATOM 830 C CA . GLU A 1 111 ? 8.258 3.459 7.220 1.00 96.31 111 GLU A CA 1
ATOM 831 C C . GLU A 1 111 ? 8.309 4.814 7.935 1.00 96.31 111 GLU A C 1
ATOM 833 O O . GLU A 1 111 ? 9.365 5.237 8.418 1.00 96.31 111 GLU A O 1
ATOM 838 N N . SER A 1 112 ? 7.195 5.539 7.965 1.00 94.81 112 SER A N 1
ATOM 839 C CA . SER A 1 112 ? 7.103 6.812 8.683 1.00 94.81 112 SER A CA 1
ATOM 840 C C . SER A 1 112 ? 5.684 7.089 9.161 1.00 94.81 112 SER A C 1
ATOM 842 O O . SER A 1 112 ? 4.719 6.583 8.595 1.00 94.81 112 SER A O 1
ATOM 844 N N . ARG A 1 113 ? 5.554 7.914 10.201 1.00 92.38 113 ARG A N 1
ATOM 845 C CA . ARG A 1 113 ? 4.267 8.457 10.638 1.00 92.38 113 ARG A CA 1
ATOM 846 C C . ARG A 1 113 ? 4.087 9.856 10.062 1.00 92.38 113 ARG A C 1
ATOM 848 O O . ARG A 1 113 ? 5.015 10.662 10.118 1.00 92.38 113 ARG A O 1
ATOM 855 N N . GLN A 1 114 ? 2.896 10.141 9.552 1.00 91.62 114 GLN A N 1
ATOM 856 C CA . GLN A 1 114 ? 2.508 11.456 9.051 1.00 91.62 114 GLN A CA 1
ATOM 857 C C . GLN A 1 114 ? 1.292 11.987 9.816 1.00 91.62 114 GLN A C 1
ATOM 859 O O . GLN A 1 114 ? 0.557 11.234 10.459 1.00 91.62 114 GLN A O 1
ATOM 864 N N . SER A 1 115 ? 1.106 13.303 9.768 1.00 87.81 115 SER A N 1
ATOM 865 C CA . SER A 1 115 ? -0.104 13.952 10.274 1.00 87.81 115 SER A CA 1
ATOM 866 C C . SER A 1 115 ? -1.228 13.826 9.249 1.00 87.81 115 SER A C 1
ATOM 868 O O . SER A 1 115 ? -0.971 13.832 8.045 1.00 87.81 115 SER A O 1
ATOM 870 N N . THR A 1 116 ? -2.466 13.749 9.726 1.00 87.69 116 THR A N 1
ATOM 871 C CA . THR A 1 116 ? -3.662 13.833 8.877 1.00 87.69 116 THR A CA 1
ATOM 872 C C . THR A 1 116 ? -4.439 15.101 9.207 1.00 87.69 116 THR A C 1
ATOM 874 O O . THR A 1 116 ? -4.173 15.734 10.233 1.00 87.69 116 THR A O 1
ATOM 877 N N . GLU A 1 117 ? -5.379 15.479 8.343 1.00 87.25 117 GLU A N 1
ATOM 878 C CA . GLU A 1 117 ? -6.294 16.588 8.635 1.00 87.25 117 GLU A CA 1
ATOM 879 C C . GLU A 1 117 ? -7.248 16.256 9.794 1.00 87.25 117 GLU A C 1
ATOM 881 O O . GLU A 1 117 ? -7.669 17.157 10.519 1.00 87.25 117 GLU A O 1
ATOM 886 N N . ASP A 1 118 ? -7.536 14.969 10.016 1.00 85.44 118 ASP A N 1
ATOM 887 C CA . ASP A 1 118 ? -8.306 14.489 11.159 1.00 85.44 118 ASP A CA 1
ATOM 888 C C . ASP A 1 118 ? -7.368 14.111 12.329 1.00 85.44 118 ASP A C 1
ATOM 890 O O . ASP A 1 118 ? -6.688 13.078 12.296 1.00 85.44 118 ASP A O 1
ATOM 894 N N . PRO A 1 119 ? -7.324 14.891 13.424 1.00 80.88 119 PRO A N 1
ATOM 895 C CA . PRO A 1 119 ? -6.476 14.567 14.571 1.00 80.88 119 PRO A CA 1
ATOM 896 C C . PRO A 1 119 ? -6.875 13.254 15.269 1.00 80.88 119 PRO A C 1
ATOM 898 O O . PRO A 1 119 ? -6.090 12.721 16.059 1.00 80.88 119 PRO A O 1
ATOM 901 N N . ALA A 1 120 ? -8.069 12.719 14.992 1.00 83.69 120 ALA A N 1
ATOM 902 C CA . ALA A 1 120 ? -8.522 11.419 15.473 1.00 83.69 120 ALA A CA 1
ATOM 903 C C . ALA A 1 120 ? -8.031 10.245 14.607 1.00 83.69 120 ALA A C 1
ATOM 905 O O . ALA A 1 120 ? -8.359 9.099 14.918 1.00 83.69 120 ALA A O 1
ATOM 906 N N . LEU A 1 121 ? -7.241 10.492 13.559 1.00 87.00 121 LEU A N 1
ATOM 907 C CA . LEU A 1 121 ? -6.627 9.455 12.733 1.00 87.00 121 LEU A CA 1
ATOM 908 C C . LEU A 1 121 ? -5.106 9.486 12.848 1.00 87.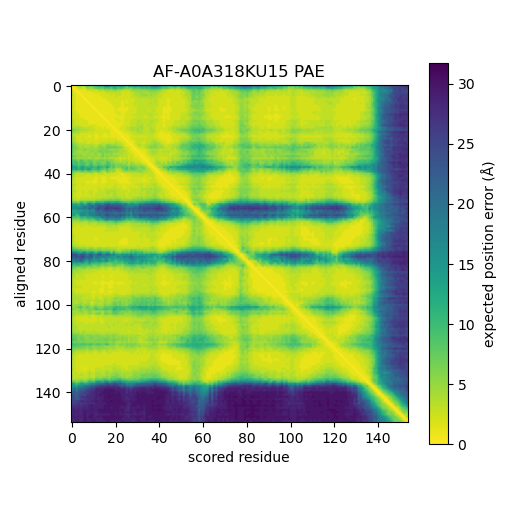00 121 LEU A C 1
ATOM 910 O O . LEU A 1 121 ? -4.452 10.531 12.832 1.00 87.00 121 LEU A O 1
ATOM 914 N N . TRP A 1 122 ? -4.524 8.299 12.956 1.00 91.00 122 TRP A N 1
ATOM 915 C CA . TRP A 1 122 ? -3.097 8.095 12.757 1.00 91.00 122 TRP A CA 1
ATOM 916 C C . TRP A 1 122 ? -2.861 7.603 11.341 1.00 91.00 122 TRP A C 1
ATOM 918 O O . TRP A 1 122 ? -3.610 6.764 10.854 1.00 91.00 122 TRP A O 1
ATOM 928 N N . LEU A 1 123 ? -1.801 8.111 10.714 1.00 92.56 123 LEU A N 1
ATOM 929 C CA . LEU A 1 123 ? -1.381 7.726 9.376 1.00 92.56 123 LEU A CA 1
ATOM 930 C C . LEU A 1 123 ? 0.061 7.234 9.413 1.00 92.56 123 LEU A C 1
ATOM 932 O O . LEU A 1 123 ? 0.988 7.993 9.714 1.00 92.56 123 LEU A O 1
ATOM 936 N N . TYR A 1 124 ? 0.240 5.965 9.073 1.00 94.94 124 TYR A N 1
ATOM 937 C CA . TYR A 1 124 ? 1.546 5.379 8.797 1.00 94.94 124 TYR A CA 1
ATOM 938 C C . TYR A 1 124 ? 1.711 5.182 7.298 1.00 94.94 124 TYR A C 1
ATOM 940 O O . TYR A 1 124 ? 0.765 4.814 6.609 1.00 94.94 124 TYR A O 1
ATOM 948 N N . VAL A 1 125 ? 2.916 5.426 6.799 1.00 96.00 125 VAL A N 1
ATOM 949 C CA . VAL A 1 125 ? 3.253 5.341 5.379 1.00 96.00 125 VAL A CA 1
ATOM 950 C C . VAL A 1 125 ? 4.417 4.385 5.207 1.00 96.00 125 VAL A C 1
ATOM 952 O O . VAL A 1 125 ? 5.488 4.609 5.777 1.00 96.00 125 VAL A O 1
ATOM 955 N N . LEU A 1 126 ? 4.201 3.342 4.410 1.00 97.50 126 LEU A N 1
ATOM 956 C CA . LEU A 1 126 ? 5.231 2.435 3.926 1.00 97.50 126 LEU A CA 1
ATOM 957 C C . LEU A 1 126 ? 5.545 2.806 2.480 1.00 97.50 126 LEU A C 1
ATOM 959 O O . LEU A 1 126 ? 4.659 2.773 1.628 1.00 97.50 126 LEU A O 1
ATOM 963 N N . GLU A 1 127 ? 6.799 3.142 2.209 1.00 97.38 127 GLU A N 1
ATOM 964 C CA . GLU A 1 127 ? 7.321 3.352 0.859 1.00 97.38 127 GLU A CA 1
ATOM 965 C C . GLU A 1 127 ? 7.926 2.040 0.359 1.00 97.38 127 GLU A C 1
ATOM 967 O O . GLU A 1 127 ? 8.718 1.404 1.064 1.00 97.38 127 GLU A O 1
ATOM 972 N N . LEU A 1 128 ? 7.525 1.623 -0.837 1.00 96.94 128 LEU A N 1
ATOM 973 C CA . LEU A 1 128 ? 7.828 0.317 -1.406 1.00 96.94 128 LEU A CA 1
ATOM 974 C C . LEU A 1 128 ? 8.357 0.487 -2.828 1.00 96.94 128 LEU A C 1
ATOM 976 O O . LEU A 1 128 ? 7.799 1.269 -3.593 1.00 96.94 128 LEU A O 1
ATOM 980 N N . ASP A 1 129 ? 9.346 -0.317 -3.198 1.00 96.44 129 ASP A N 1
ATOM 981 C CA . ASP A 1 129 ? 9.820 -0.413 -4.577 1.00 96.44 129 ASP A CA 1
ATOM 982 C C . ASP A 1 129 ? 9.588 -1.815 -5.126 1.00 96.44 129 ASP A C 1
ATOM 984 O O . ASP A 1 129 ? 9.690 -2.820 -4.413 1.00 96.44 129 ASP A O 1
ATOM 988 N N . ILE A 1 130 ? 9.335 -1.884 -6.425 1.00 94.19 130 ILE A N 1
ATOM 989 C CA . ILE A 1 130 ? 9.309 -3.131 -7.181 1.00 94.19 130 ILE A CA 1
ATOM 990 C C . ILE A 1 130 ? 9.948 -2.924 -8.546 1.00 94.19 130 ILE A C 1
ATOM 992 O O . ILE A 1 130 ? 9.674 -1.951 -9.246 1.00 94.19 130 ILE A O 1
ATOM 996 N N . THR A 1 131 ? 10.799 -3.871 -8.923 1.00 91.44 131 THR A N 1
ATOM 997 C CA . THR A 1 131 ? 11.450 -3.881 -10.228 1.00 91.44 131 THR A CA 1
ATOM 998 C C . THR A 1 131 ? 10.581 -4.610 -11.244 1.00 91.44 131 THR A C 1
ATOM 1000 O O . THR A 1 131 ? 10.212 -5.767 -11.044 1.00 91.44 131 THR A O 1
ATOM 1003 N N . LEU A 1 132 ? 10.292 -3.931 -12.347 1.00 88.31 132 LEU A N 1
ATOM 1004 C CA . LEU A 1 132 ? 9.540 -4.404 -13.500 1.00 88.31 132 LEU A CA 1
ATOM 1005 C C . LEU A 1 132 ? 10.417 -4.315 -14.756 1.00 88.31 132 LEU A C 1
ATOM 1007 O O . LEU A 1 132 ? 11.415 -3.589 -14.797 1.00 88.31 132 LEU A O 1
ATOM 1011 N N . LEU A 1 133 ? 10.016 -5.031 -15.803 1.00 86.81 133 LEU A N 1
ATOM 1012 C CA . LEU A 1 133 ? 10.577 -4.885 -17.142 1.00 86.81 133 LEU A CA 1
ATOM 1013 C C . LEU A 1 133 ? 9.595 -4.087 -18.002 1.00 86.81 133 LEU A C 1
ATOM 1015 O O . LEU A 1 133 ? 8.441 -4.482 -18.147 1.00 86.81 133 LEU A O 1
ATOM 1019 N N . TYR A 1 134 ? 10.052 -2.981 -18.580 1.00 85.50 134 TYR A N 1
ATOM 1020 C CA . TYR A 1 134 ? 9.321 -2.230 -19.590 1.00 85.50 134 TYR A CA 1
ATOM 1021 C C . TYR A 1 134 ? 9.807 -2.642 -20.980 1.00 85.50 134 TYR A C 1
ATOM 1023 O O . TYR A 1 134 ? 10.997 -2.548 -21.286 1.00 85.50 134 TYR A O 1
ATOM 1031 N N . LEU A 1 135 ? 8.879 -3.085 -21.825 1.00 83.19 135 LEU A N 1
ATOM 1032 C CA . LEU A 1 135 ? 9.146 -3.422 -23.218 1.00 83.19 135 LEU A CA 1
ATOM 1033 C C . LEU A 1 135 ? 8.534 -2.324 -24.098 1.00 83.19 135 LEU A C 1
ATOM 1035 O O . LEU A 1 135 ? 7.312 -2.149 -24.061 1.00 83.19 135 LEU A O 1
ATOM 1039 N N . PRO A 1 136 ? 9.334 -1.563 -24.864 1.00 76.19 136 PRO A N 1
ATOM 1040 C CA . PRO A 1 136 ? 8.775 -0.651 -25.851 1.00 76.19 136 PRO A CA 1
ATOM 1041 C C . PRO A 1 136 ? 7.983 -1.458 -26.888 1.00 76.19 136 PRO A C 1
ATOM 1043 O O . PRO A 1 136 ? 8.421 -2.524 -27.315 1.00 76.19 136 PRO A O 1
ATOM 1046 N N . ALA A 1 137 ? 6.808 -0.961 -27.285 1.00 67.44 137 ALA A N 1
ATOM 1047 C CA . ALA A 1 137 ? 6.060 -1.555 -28.390 1.00 67.44 137 ALA A CA 1
ATOM 1048 C C . ALA A 1 137 ? 6.956 -1.570 -29.636 1.00 67.44 137 ALA A C 1
ATOM 1050 O O . ALA A 1 137 ? 7.562 -0.538 -29.930 1.00 67.44 137 ALA A O 1
ATOM 1051 N N . ASP A 1 138 ? 7.054 -2.726 -30.308 1.00 59.44 138 ASP A N 1
ATOM 1052 C CA . ASP A 1 138 ? 7.916 -2.983 -31.467 1.00 59.44 138 ASP A CA 1
ATOM 1053 C C . ASP A 1 138 ? 8.166 -1.718 -32.296 1.00 59.44 138 ASP A C 1
ATOM 1055 O O . ASP A 1 138 ? 7.307 -1.258 -33.055 1.00 59.44 138 ASP A O 1
ATOM 1059 N N . THR A 1 139 ? 9.378 -1.167 -32.207 1.00 45.00 139 THR A N 1
ATOM 1060 C CA . THR A 1 139 ? 9.880 -0.407 -33.346 1.00 45.00 139 THR A CA 1
ATOM 1061 C C . THR A 1 139 ? 10.085 -1.450 -34.428 1.00 45.00 139 THR A C 1
ATOM 1063 O O . THR A 1 139 ? 10.969 -2.292 -34.311 1.00 45.00 139 THR A O 1
ATOM 1066 N N . HIS A 1 140 ? 9.211 -1.442 -35.440 1.00 42.75 140 HIS A N 1
ATOM 1067 C CA . HIS A 1 140 ? 9.398 -2.168 -36.693 1.00 42.75 140 HIS A CA 1
ATOM 1068 C C . HIS A 1 140 ? 10.846 -1.981 -37.164 1.00 42.75 140 HIS A C 1
ATOM 1070 O O . HIS A 1 140 ? 11.178 -1.003 -37.831 1.00 42.75 140 HIS A O 1
ATOM 1076 N N . THR A 1 141 ? 11.714 -2.920 -36.810 1.00 38.69 141 THR A N 1
ATOM 1077 C CA . THR A 1 141 ? 13.016 -3.072 -37.431 1.00 38.69 141 THR A CA 1
ATOM 1078 C C . THR A 1 141 ? 12.841 -4.296 -38.309 1.00 38.69 141 THR A C 1
ATOM 1080 O O . THR A 1 141 ? 12.783 -5.408 -37.778 1.00 38.69 141 THR A O 1
ATOM 1083 N N . PRO A 1 142 ? 12.629 -4.136 -39.629 1.00 35.59 142 PRO A N 1
ATOM 1084 C CA . PRO A 1 142 ? 12.607 -5.289 -40.508 1.00 35.59 142 PRO A CA 1
ATOM 1085 C C . PRO A 1 142 ? 13.926 -6.033 -40.315 1.00 35.59 142 PRO A C 1
ATOM 1087 O O . PRO A 1 142 ? 14.993 -5.420 -40.272 1.00 35.59 142 PRO A O 1
ATOM 1090 N N . ALA A 1 143 ? 13.827 -7.348 -40.144 1.00 46.62 143 ALA A N 1
ATOM 1091 C CA . ALA A 1 143 ? 14.966 -8.233 -40.026 1.00 46.62 143 ALA A CA 1
ATOM 1092 C C . ALA A 1 143 ? 15.976 -7.930 -41.140 1.00 46.62 143 ALA A C 1
ATOM 1094 O O . ALA A 1 143 ? 15.723 -8.201 -42.312 1.00 46.62 143 ALA A O 1
ATOM 1095 N N . VAL A 1 144 ? 17.136 -7.400 -40.766 1.00 36.97 144 VAL A N 1
ATOM 1096 C CA . VAL A 1 144 ? 18.340 -7.543 -41.572 1.00 36.97 144 VAL A CA 1
ATOM 1097 C C . VAL A 1 144 ? 19.339 -8.287 -40.701 1.00 36.97 144 VAL A C 1
ATOM 1099 O O . VAL A 1 144 ? 20.140 -7.706 -39.975 1.00 36.97 144 VAL A O 1
ATOM 1102 N N . LEU A 1 145 ? 19.247 -9.615 -40.762 1.00 37.25 145 LEU A N 1
ATOM 1103 C CA . LEU A 1 145 ? 20.374 -10.493 -40.482 1.00 37.25 145 LEU A CA 1
ATOM 1104 C C . LEU A 1 145 ? 21.473 -10.150 -41.499 1.00 37.25 145 LEU A C 1
ATOM 1106 O O . LEU A 1 145 ? 21.512 -10.718 -42.586 1.00 37.25 145 LEU A O 1
ATOM 1110 N N . LEU A 1 146 ? 22.366 -9.217 -41.167 1.00 39.72 146 LEU A N 1
ATOM 1111 C CA . LEU A 1 146 ? 23.679 -9.154 -41.808 1.00 39.72 146 LEU A CA 1
ATOM 1112 C C . LEU A 1 146 ? 24.565 -10.215 -41.145 1.00 39.72 146 LEU A C 1
ATOM 1114 O O . LEU A 1 146 ? 25.410 -9.915 -40.309 1.00 39.72 146 LEU A O 1
ATOM 1118 N N . MET A 1 147 ? 24.339 -11.478 -41.508 1.00 38.12 147 MET A N 1
ATOM 1119 C CA . MET A 1 147 ? 25.416 -12.462 -41.517 1.00 38.12 147 MET A CA 1
ATOM 1120 C C . MET A 1 147 ? 26.064 -12.386 -42.894 1.00 38.12 147 MET A C 1
ATOM 1122 O O . MET A 1 147 ? 25.714 -13.148 -43.790 1.00 38.12 147 MET A O 1
ATOM 1126 N N . ASP A 1 148 ? 26.989 -11.446 -43.070 1.00 36.59 148 ASP A N 1
ATOM 1127 C CA . ASP A 1 148 ? 27.967 -11.554 -44.147 1.00 36.59 148 ASP A CA 1
ATOM 1128 C C . ASP A 1 148 ? 29.141 -12.372 -43.598 1.00 36.59 148 ASP A C 1
ATOM 1130 O O . ASP A 1 148 ? 30.107 -11.852 -43.039 1.00 36.59 148 ASP A O 1
ATOM 1134 N N . VAL A 1 149 ? 28.997 -13.697 -43.657 1.00 45.47 149 VAL A N 1
ATOM 1135 C CA . VAL A 1 149 ? 30.152 -14.593 -43.608 1.00 45.47 149 VAL A CA 1
ATOM 1136 C C . VAL A 1 149 ? 30.709 -14.592 -45.025 1.00 45.47 149 VAL A C 1
ATOM 1138 O O . VAL A 1 149 ? 30.349 -15.442 -45.841 1.00 45.47 149 VAL A O 1
ATOM 1141 N N . GLN A 1 150 ? 31.556 -13.609 -45.342 1.00 40.50 150 GLN A N 1
ATOM 1142 C CA . GLN A 1 150 ? 32.360 -13.692 -46.554 1.00 40.50 150 GLN A CA 1
ATOM 1143 C C . GLN A 1 150 ? 33.293 -14.894 -46.427 1.00 40.50 150 GLN A C 1
ATOM 1145 O O . GLN A 1 150 ? 34.052 -15.035 -45.467 1.00 40.50 150 GLN A O 1
ATOM 1150 N N . GLY A 1 151 ? 33.137 -15.787 -47.399 1.00 38.28 151 GLY A N 1
ATOM 1151 C CA . GLY A 1 151 ? 33.777 -17.081 -47.466 1.00 38.28 151 GLY A CA 1
ATOM 1152 C C . GLY A 1 151 ? 35.296 -17.012 -47.432 1.00 38.28 151 GLY A C 1
ATOM 1153 O O . GLY A 1 151 ? 35.936 -16.111 -47.971 1.00 38.28 151 GLY A O 1
ATOM 1154 N N . VAL A 1 152 ? 35.840 -18.050 -46.811 1.00 42.19 152 VAL A N 1
ATOM 1155 C CA . VAL A 1 152 ? 37.200 -18.536 -47.005 1.00 42.19 152 VAL A CA 1
ATOM 1156 C C . VAL A 1 152 ? 37.424 -18.724 -48.507 1.00 42.19 152 VAL A C 1
ATOM 1158 O O . VAL A 1 152 ? 36.726 -19.513 -49.141 1.00 42.19 152 VAL A O 1
ATOM 1161 N N . VAL A 1 153 ? 38.368 -17.973 -49.069 1.00 45.34 153 VAL A N 1
ATOM 1162 C CA . VAL A 1 153 ? 38.943 -18.259 -50.386 1.00 45.34 153 VAL A CA 1
ATOM 1163 C C . VAL A 1 153 ? 40.077 -19.257 -50.162 1.00 45.34 153 VAL A C 1
ATOM 1165 O O . VAL A 1 153 ? 40.922 -19.026 -49.294 1.00 45.34 153 VAL A O 1
ATOM 1168 N N . GLU A 1 154 ? 40.017 -20.374 -50.890 1.00 42.06 154 GLU A N 1
ATOM 1169 C CA . GLU A 1 154 ? 41.067 -21.399 -50.998 1.00 42.06 154 GLU A CA 1
ATOM 1170 C C . GLU A 1 154 ? 42.419 -20.835 -51.458 1.00 42.06 154 GLU A C 1
ATOM 1172 O O . GLU A 1 154 ? 42.431 -19.895 -52.289 1.00 42.06 154 GLU A O 1
#

pLDDT: mean 82.33, std 17.07, range [35.59, 97.5]

Foldseek 3Di:
DADPVNVLVLLQVLLCVLCVQEAEEEDADDPLADDDPDQTKYKYKYWDDWDWADCPPVPPQWTKIKTKMKIKIKHFCVVPPVVSVVSVVSSVVSQQPRDDPPPKHKDFDDKDWDHHPDNRITIIMTIIIIIDIGGPDDPPDPDDPPPPPPDDDD

InterPro domains:
  IPR018602 Gp37/putative cytoplasmic protein STM4215 [PF09646] (14-147)
  IPR035934 Phage tail protein-like superfamily [SSF143749] (6-129)
  IPR038042 Gp37-like domain superfamily [G3DSA:3.30.2000.10] (2-136)

Organism: NCBI:txid1054498

Mean predicted aligned error: 9.13 Å

Nearest PDB structures (foldseek):
  2gjv-assembly1_A  TM=8.942E-01  e=1.486E-10  Salmonella enterica subsp. enterica serovar Typhimurium
  6u5f-assembly1_A  TM=7.495E-01  e=1.777E-07  Pseudomonas aeruginosa PAO1
  3fzb-assembly2_C  TM=6.600E-01  e=3.606E-06  Lambdavirus lambda
  8v3t-assembly1_b  TM=6.335E-01  e=3.909E-05  Clostridioides difficile
  8hdr-assembly1_G  TM=5.410E-01  e=2.409E-04  uncultured cyanophage

Solvent-accessible surface area (backbone atoms only — not comparable to full-atom values): 9288 Å² total; per-residue (Å²): 136,84,51,72,70,58,48,53,50,51,52,37,54,49,45,31,70,70,35,75,76,39,49,55,45,81,45,94,68,64,74,49,73,64,76,75,96,60,92,56,39,36,39,36,38,36,76,79,51,68,52,74,46,79,40,84,88,44,88,74,69,32,30,48,28,40,38,36,34,34,42,35,42,40,36,58,62,91,72,39,73,67,51,57,52,49,51,51,50,49,52,50,51,38,60,71,68,56,85,52,74,96,79,44,60,78,40,83,75,46,76,48,78,52,82,40,82,49,86,69,41,45,35,36,40,36,36,32,40,34,67,46,82,42,64,74,78,80,74,87,67,78,88,73,84,81,78,79,75,78,73,86,78,135

Secondary structure (DSSP, 8-state):
---HHHHHHHHHHHHHHH-TTSEEEE--S-GGG---SSSS-EEEEEEEEEEE---TTTTTS-EEEEEEEEEEEEE-GGG-HHHHHHHHHHHHHHHHT---GGG--EEEEEEEEE--SSTT-EEEEEEEEEEEEE---------------PPPP-

Sequence (154 aa):
MLSLPQLIDTLRIQLQGALPTCEVAHFAGQPATYAPATTADVVLLGYRGSDFLPSADLQGCGQQQIAHLTTHVLCKPLQGADTALWLLESVRSALRTLTLPDGMSLRLIRESRQSTEDPALWLYVLELDITLLYLPADTHTPAVLLMDVQGVVE

Radius of gyration: 21.86 Å; Cα contacts (8 Å, |Δi|>4): 242; chains: 1; bounding box: 58×38×73 Å